Protein AF-A0A167Q9H2-F1 (afdb_monomer)

Organism: Coronella austriaca (NCBI:txid201445)

Secondary structure (DSSP, 8-state):
----SSGGGHHHHHHHHH-HHHHHHHHHHIIIIIIHHHHHHHHTT-TT--BPPEEEEEEE-SSTT-S-EEEEEEEEEEBSS-----EEETTEEE-TTEEE---EE-SSS-EEEEEEEEE-PPTT--B-

Radius of gyration: 24.94 Å; Cα contacts (8 Å, |Δi|>4): 185; chains: 1; bounding box: 54×27×62 Å

InterPro domains:
  IPR000353 MHC class II, beta chain, N-terminal [PF00969] (1-41)
  IPR003597 Immunoglobulin C1-set [PF07654] (57-128)
  IPR003597 Immunoglobulin C1-set [SM00407] (68-128)
  IPR007110 Immunoglobulin-like domain [PS50835] (53-128)
  IPR011162 MHC classes I/II-like antigen recognition protein [SSF54452] (1-45)
  IPR013783 Immunoglobulin-like fold [G3DSA:2.60.40.10] (49-128)
  IPR014745 MHC class II, alpha/beta chain, N-terminal [G3DSA:3.10.320.10] (1-46)
  IPR036179 Immunoglobulin-like domain superfamily [SSF48726] (49-128)
  IPR050160 Major Histocompatibility Complex/Immunoglobulin [PTHR19944] (2-128)

Solvent-accessible surface area (backbone atoms only — not comparable to full-atom values): 7494 Å² total; per-residue (Å²): 129,65,75,52,91,48,82,86,36,42,68,56,24,54,54,52,56,69,37,61,65,60,50,48,53,62,56,49,39,50,56,73,46,52,48,46,51,49,53,52,33,42,75,68,50,60,54,84,51,73,38,73,59,51,75,47,78,46,81,46,60,97,45,91,86,49,82,55,38,32,39,37,36,41,37,33,57,19,27,62,85,84,78,87,88,75,48,22,52,74,85,35,84,48,68,76,54,53,45,77,56,70,81,43,74,71,84,80,81,26,26,33,39,40,38,36,34,50,41,70,87,54,96,85,69,45,78,88

Structure (mmCIF, N/CA/C/O backbone):
data_AF-A0A167Q9H2-F1
#
_entry.id   AF-A0A167Q9H2-F1
#
loop_
_atom_site.group_PDB
_atom_site.id
_atom_site.type_symbol
_atom_site.label_atom_id
_atom_site.label_alt_id
_atom_site.label_comp_id
_atom_site.label_asym_id
_atom_site.label_entity_id
_atom_site.label_seq_id
_atom_site.pdbx_PDB_ins_code
_atom_site.Cartn_x
_atom_site.Cartn_y
_atom_site.Cartn_z
_atom_site.occupancy
_atom_site.B_iso_or_equiv
_atom_site.auth_seq_id
_atom_site.auth_comp_id
_atom_site.auth_asym_id
_atom_site.auth_atom_id
_atom_site.pdbx_PDB_model_num
ATOM 1 N N . LYS A 1 1 ? 12.854 -5.563 -28.752 1.00 92.62 1 LYS A N 1
ATOM 2 C CA . LYS A 1 1 ? 12.935 -4.404 -29.667 1.00 92.62 1 LYS A CA 1
ATOM 3 C C . LYS A 1 1 ? 12.247 -3.241 -28.979 1.00 92.62 1 LYS A C 1
ATOM 5 O O . LYS A 1 1 ? 11.345 -3.501 -28.190 1.00 92.62 1 LYS A O 1
ATOM 10 N N . PHE A 1 2 ? 12.667 -2.018 -29.238 1.00 96.94 2 PHE A N 1
ATOM 11 C CA . PHE A 1 2 ? 11.968 -0.824 -28.793 1.00 96.94 2 PHE A CA 1
ATOM 12 C C . PHE A 1 2 ? 10.660 -0.673 -29.566 1.00 96.94 2 PHE A C 1
ATOM 14 O O . PHE A 1 2 ? 10.591 -1.015 -30.750 1.00 96.94 2 PHE A O 1
ATOM 21 N N . VAL A 1 3 ? 9.625 -0.206 -28.878 1.00 97.81 3 VAL A N 1
ATOM 22 C CA . VAL A 1 3 ? 8.312 0.098 -29.446 1.00 97.81 3 VAL A CA 1
ATOM 23 C C . VAL A 1 3 ? 7.983 1.515 -29.009 1.00 97.81 3 VAL A C 1
AT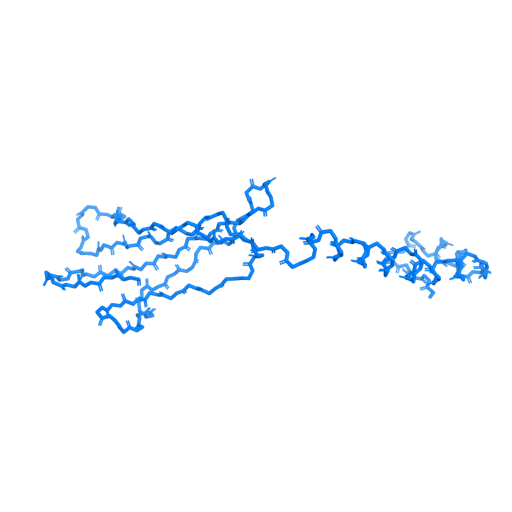OM 25 O O . VAL A 1 3 ? 8.020 1.809 -27.816 1.00 97.81 3 VAL A O 1
ATOM 28 N N . ALA A 1 4 ? 7.726 2.394 -29.972 1.00 97.56 4 ALA A N 1
ATOM 29 C CA . ALA A 1 4 ? 7.347 3.764 -29.675 1.00 97.56 4 ALA A CA 1
ATOM 30 C C . ALA A 1 4 ? 5.946 3.789 -29.048 1.00 97.56 4 ALA A C 1
ATOM 32 O O . ALA A 1 4 ? 5.023 3.173 -29.579 1.00 97.56 4 ALA A O 1
ATOM 33 N N . VAL A 1 5 ? 5.798 4.495 -27.925 1.00 98.06 5 VAL A N 1
ATOM 34 C CA . VAL A 1 5 ? 4.499 4.684 -27.252 1.00 98.06 5 VAL A CA 1
ATOM 35 C C . VAL A 1 5 ? 3.681 5.777 -27.944 1.00 98.06 5 VAL A C 1
ATOM 37 O O . VAL A 1 5 ? 2.457 5.716 -27.976 1.00 98.06 5 VAL A O 1
ATOM 40 N N . THR A 1 6 ? 4.358 6.765 -28.531 1.00 97.69 6 THR A N 1
ATOM 41 C CA . THR A 1 6 ? 3.747 7.883 -29.256 1.00 97.69 6 THR A CA 1
ATOM 42 C C . THR A 1 6 ? 4.414 8.072 -30.615 1.00 97.69 6 THR A C 1
ATOM 44 O O . THR A 1 6 ? 5.511 7.568 -30.864 1.00 97.69 6 THR A O 1
ATOM 47 N N . GLU A 1 7 ? 3.768 8.842 -31.492 1.00 96.81 7 GLU A N 1
ATOM 48 C CA . GLU A 1 7 ? 4.291 9.187 -32.821 1.00 96.81 7 GLU A CA 1
ATOM 49 C C . GLU A 1 7 ? 5.679 9.841 -32.769 1.00 96.81 7 GLU A C 1
ATOM 51 O O . GLU A 1 7 ? 6.547 9.505 -33.574 1.00 96.81 7 GLU A O 1
ATOM 56 N N . LEU A 1 8 ? 5.919 10.707 -31.778 1.00 97.38 8 LEU A N 1
ATOM 57 C CA . LEU A 1 8 ? 7.202 11.391 -31.591 1.00 97.38 8 LEU A CA 1
ATOM 58 C C . LEU A 1 8 ? 8.367 10.407 -31.387 1.00 97.38 8 LEU A C 1
ATOM 60 O O . LEU A 1 8 ? 9.476 10.669 -31.842 1.00 97.38 8 LEU A O 1
ATOM 64 N N . GLY A 1 9 ? 8.117 9.254 -30.758 1.00 98.00 9 GLY A N 1
ATOM 65 C CA . GLY A 1 9 ? 9.152 8.264 -30.452 1.00 98.00 9 GLY A CA 1
ATOM 66 C C . GLY A 1 9 ? 9.517 7.324 -31.606 1.00 98.00 9 GLY A C 1
ATOM 67 O O . GLY A 1 9 ? 10.412 6.494 -31.447 1.00 98.00 9 GLY A O 1
ATOM 68 N N . LYS A 1 10 ? 8.836 7.391 -32.762 1.00 98.12 10 LYS A N 1
ATOM 69 C CA . LYS A 1 10 ? 9.042 6.424 -33.860 1.00 98.12 10 LYS A CA 1
ATOM 70 C C . LYS A 1 10 ? 10.465 6.448 -34.413 1.00 98.12 10 LYS A C 1
ATOM 72 O O . LYS A 1 10 ? 11.078 5.391 -34.553 1.00 98.12 10 LYS A O 1
ATOM 77 N N . ALA A 1 11 ? 11.005 7.640 -34.668 1.00 97.75 11 ALA A N 1
ATOM 78 C CA . ALA A 1 11 ? 12.356 7.793 -35.206 1.00 97.75 11 ALA A CA 1
ATOM 79 C C . ALA A 1 11 ? 13.427 7.230 -34.253 1.00 97.75 11 ALA A C 1
ATOM 81 O O . ALA A 1 11 ? 14.354 6.549 -34.693 1.00 97.75 11 ALA A O 1
ATOM 82 N N . GLU A 1 12 ? 13.270 7.453 -32.945 1.00 97.62 12 GLU A N 1
ATOM 83 C CA . GLU A 1 12 ? 14.174 6.917 -31.921 1.00 97.62 12 GLU A CA 1
ATOM 84 C C . GLU A 1 12 ? 14.066 5.395 -31.804 1.00 97.62 12 GLU A C 1
ATOM 86 O 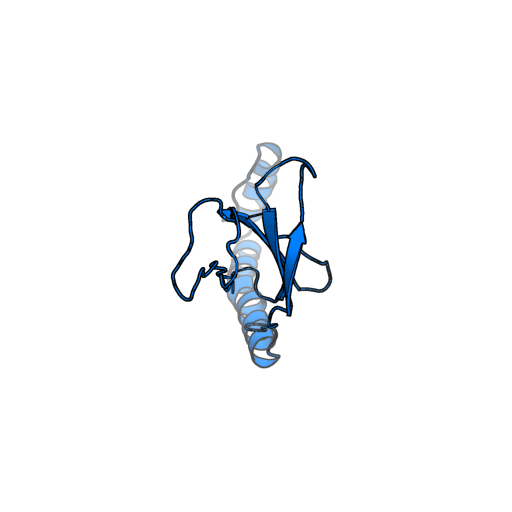O . GLU A 1 12 ? 15.083 4.701 -31.784 1.00 97.62 12 GLU A O 1
ATOM 91 N N . ALA A 1 13 ? 12.843 4.852 -31.781 1.00 97.69 13 ALA A N 1
ATOM 92 C CA . ALA A 1 13 ? 12.629 3.410 -31.723 1.00 97.69 13 ALA A CA 1
ATOM 93 C C . ALA A 1 13 ? 13.258 2.701 -32.932 1.00 97.69 13 ALA A C 1
ATOM 95 O O . ALA A 1 13 ? 13.902 1.662 -32.766 1.00 97.69 13 ALA A O 1
ATOM 96 N N . ASP A 1 14 ? 13.125 3.269 -34.132 1.00 97.50 14 ASP A N 1
ATOM 97 C CA . ASP A 1 14 ? 13.761 2.747 -35.341 1.00 97.50 14 ASP A CA 1
ATOM 98 C C . ASP A 1 14 ? 15.289 2.810 -35.257 1.00 97.50 14 ASP A C 1
ATOM 100 O O . ASP A 1 14 ? 15.956 1.825 -35.583 1.00 97.50 14 ASP A O 1
ATOM 104 N N . ALA A 1 15 ? 15.853 3.925 -34.785 1.00 97.44 15 ALA A N 1
ATOM 105 C CA . ALA A 1 15 ? 17.295 4.072 -34.604 1.00 97.44 15 ALA A CA 1
ATOM 106 C C . ALA A 1 15 ? 17.851 3.040 -33.606 1.00 97.44 15 ALA A C 1
ATOM 108 O O . ALA A 1 15 ? 18.765 2.286 -33.945 1.00 97.44 15 ALA A O 1
ATOM 109 N N . PHE A 1 16 ? 17.252 2.922 -32.417 1.00 97.81 16 PHE A N 1
ATOM 110 C CA . PHE A 1 16 ? 17.683 1.953 -31.405 1.00 97.81 16 PHE A CA 1
ATOM 111 C C . PHE A 1 16 ? 17.500 0.504 -31.851 1.00 97.81 16 PHE A C 1
ATOM 113 O O . PHE A 1 16 ? 18.280 -0.359 -31.463 1.00 97.81 16 PHE A O 1
ATOM 120 N N . ASN A 1 17 ? 16.490 0.213 -32.674 1.00 97.69 17 ASN A N 1
ATOM 121 C CA . ASN A 1 17 ? 16.284 -1.132 -33.204 1.00 97.69 17 ASN A CA 1
ATOM 122 C C . ASN A 1 17 ? 17.285 -1.520 -34.301 1.00 97.69 17 ASN A C 1
ATOM 124 O O . ASN A 1 17 ? 17.490 -2.715 -34.529 1.00 97.69 17 ASN A O 1
ATOM 128 N N . ARG A 1 18 ? 17.897 -0.546 -34.984 1.00 97.50 18 ARG A N 1
ATOM 129 C CA . ARG A 1 18 ? 18.957 -0.795 -35.974 1.00 97.50 18 ARG A CA 1
ATOM 130 C C . ARG A 1 18 ? 20.305 -1.082 -35.315 1.00 97.50 18 ARG A C 1
ATOM 132 O O . ARG A 1 18 ? 21.097 -1.837 -35.879 1.00 97.50 18 ARG A O 1
ATOM 139 N N . ASP A 1 19 ? 20.549 -0.544 -34.122 1.00 97.88 19 ASP A N 1
ATOM 140 C CA . ASP A 1 19 ? 21.755 -0.830 -33.348 1.00 97.88 19 ASP A CA 1
ATOM 141 C C . ASP A 1 19 ? 21.648 -2.181 -32.615 1.00 97.88 19 ASP A C 1
ATOM 143 O O . ASP A 1 19 ? 21.014 -2.333 -31.566 1.00 97.88 19 ASP A O 1
ATOM 147 N N . LYS A 1 20 ? 22.307 -3.198 -33.180 1.00 96.69 20 LYS A N 1
ATOM 148 C CA . LYS A 1 20 ? 22.323 -4.555 -32.617 1.00 96.69 20 LYS A CA 1
ATOM 149 C C . LYS A 1 20 ? 23.081 -4.643 -31.294 1.00 96.69 20 LYS A C 1
ATOM 151 O O . LYS A 1 20 ? 22.680 -5.440 -30.445 1.00 96.69 20 LYS A O 1
ATOM 156 N N . PHE A 1 21 ? 24.149 -3.863 -31.122 1.00 97.19 21 PHE A N 1
ATOM 157 C CA . PHE A 1 21 ? 24.937 -3.878 -29.892 1.00 97.19 21 PHE A CA 1
ATOM 158 C C . PHE A 1 21 ? 24.115 -3.288 -28.750 1.00 97.19 21 PHE A C 1
ATOM 160 O O . PHE A 1 21 ? 23.969 -3.920 -27.704 1.00 97.19 21 PHE A O 1
ATOM 167 N N . TYR A 1 22 ? 23.477 -2.143 -28.994 1.00 96.81 22 TYR A N 1
ATOM 168 C CA . TYR A 1 22 ? 22.587 -1.520 -28.022 1.00 96.81 22 TYR A CA 1
ATOM 169 C C . TYR A 1 22 ? 21.415 -2.438 -27.642 1.00 96.81 22 TYR A C 1
ATOM 171 O O . TYR A 1 22 ? 21.134 -2.635 -26.459 1.00 96.81 22 TYR A O 1
ATOM 179 N N . LEU A 1 23 ? 20.767 -3.090 -28.617 1.00 97.06 23 LEU A N 1
ATOM 180 C CA . LEU A 1 23 ? 19.717 -4.075 -28.329 1.00 97.06 23 LEU A CA 1
ATOM 181 C C . LEU A 1 23 ? 20.211 -5.245 -27.470 1.00 97.06 23 LEU A C 1
ATOM 183 O O . LEU A 1 23 ? 19.464 -5.727 -26.615 1.00 97.06 23 LEU A O 1
ATOM 187 N N . GLN A 1 24 ? 21.427 -5.736 -27.714 1.00 97.00 24 GLN A N 1
ATOM 188 C CA . GLN A 1 24 ? 21.999 -6.840 -26.950 1.00 97.00 24 GLN A CA 1
ATOM 189 C C . GLN A 1 24 ? 22.356 -6.411 -25.522 1.00 97.00 24 GLN A C 1
ATOM 191 O O . GLN A 1 24 ? 21.985 -7.117 -24.586 1.00 97.00 24 GLN A O 1
ATOM 196 N N . ASP A 1 25 ? 22.986 -5.246 -25.340 1.00 96.69 25 ASP A N 1
ATOM 197 C CA . ASP A 1 25 ? 23.306 -4.699 -24.014 1.00 96.69 25 ASP A CA 1
ATOM 198 C C . ASP A 1 25 ? 22.038 -4.493 -23.172 1.00 96.69 25 ASP A C 1
ATOM 200 O O . ASP A 1 25 ? 21.963 -4.928 -22.022 1.00 96.69 25 ASP A O 1
ATOM 204 N N . ARG A 1 26 ? 20.979 -3.933 -23.771 1.00 96.81 26 ARG A N 1
ATOM 205 C CA . ARG A 1 26 ? 19.687 -3.724 -23.096 1.00 96.81 26 ARG A CA 1
ATOM 206 C C . ARG A 1 26 ? 18.983 -5.027 -22.726 1.00 96.81 26 ARG A C 1
ATOM 208 O O . ARG A 1 26 ? 18.311 -5.066 -21.700 1.00 96.81 26 ARG A O 1
ATOM 215 N N . LYS A 1 27 ? 19.138 -6.095 -23.516 1.00 96.62 27 LYS A N 1
ATOM 216 C CA . LYS A 1 27 ? 18.652 -7.435 -23.142 1.00 96.62 27 LYS A CA 1
ATOM 217 C C . LYS A 1 27 ? 19.459 -8.009 -21.978 1.00 96.62 27 LYS A C 1
ATOM 219 O O . LYS A 1 27 ? 18.868 -8.473 -21.010 1.00 96.62 27 LYS A O 1
ATOM 224 N N . ALA A 1 28 ? 20.788 -7.922 -22.044 1.00 97.69 28 ALA A N 1
ATOM 225 C CA . ALA A 1 28 ? 21.680 -8.403 -20.990 1.00 97.69 28 ALA A CA 1
ATOM 226 C C . ALA A 1 28 ? 21.520 -7.626 -19.669 1.00 97.69 28 ALA A C 1
ATOM 228 O O . ALA A 1 28 ? 21.786 -8.171 -18.599 1.00 97.69 28 ALA A O 1
ATOM 229 N N . ALA A 1 29 ? 21.038 -6.376 -19.723 1.00 97.69 29 ALA A N 1
ATOM 230 C CA . ALA A 1 29 ? 20.713 -5.563 -18.551 1.00 97.69 29 ALA A CA 1
ATOM 231 C C . ALA A 1 29 ? 19.739 -6.257 -17.579 1.00 97.69 29 ALA A C 1
ATOM 233 O O . ALA A 1 29 ? 19.860 -6.072 -16.369 1.00 97.69 29 ALA A O 1
ATOM 234 N N . VAL A 1 30 ? 18.818 -7.087 -18.083 1.00 97.50 30 VAL A N 1
ATOM 235 C CA . VAL A 1 30 ? 17.870 -7.839 -17.243 1.00 97.50 30 VAL A CA 1
ATOM 236 C C . VAL A 1 30 ? 18.607 -8.760 -16.270 1.00 97.50 30 VAL A C 1
ATOM 238 O O . VAL A 1 30 ? 18.294 -8.778 -15.082 1.00 97.50 30 VAL A O 1
ATOM 241 N N . ASP A 1 31 ? 19.621 -9.478 -16.749 1.00 97.50 31 ASP A N 1
ATOM 242 C CA . ASP A 1 31 ? 20.380 -10.414 -15.920 1.00 97.50 31 ASP A CA 1
ATOM 243 C C . ASP A 1 31 ? 21.455 -9.686 -15.103 1.00 97.50 31 ASP A C 1
ATOM 245 O O . ASP A 1 31 ? 21.521 -9.841 -13.884 1.00 97.50 31 ASP A O 1
ATOM 249 N N . ARG A 1 32 ? 22.272 -8.843 -15.754 1.00 96.81 32 ARG A N 1
ATOM 250 C CA . ARG A 1 32 ? 23.431 -8.211 -15.099 1.00 96.81 32 ARG A CA 1
ATOM 251 C C . ARG A 1 32 ? 23.048 -7.149 -14.067 1.00 96.81 32 ARG A C 1
ATOM 253 O O . ARG A 1 32 ? 23.829 -6.899 -13.163 1.00 96.81 32 ARG A O 1
ATOM 260 N N . PHE A 1 33 ? 21.911 -6.471 -14.250 1.00 96.75 33 PHE A N 1
ATOM 261 C CA . PHE A 1 33 ? 21.496 -5.358 -13.395 1.00 96.75 33 PHE A CA 1
ATOM 262 C C . PHE A 1 33 ? 20.257 -5.730 -12.589 1.00 96.75 33 PHE A C 1
ATOM 264 O O . PHE A 1 33 ? 20.313 -5.704 -11.366 1.00 96.75 33 PHE A O 1
ATOM 271 N N . CYS A 1 34 ? 19.146 -6.102 -13.235 1.00 97.31 34 CYS A N 1
ATOM 272 C CA . CYS A 1 34 ? 17.897 -6.329 -12.502 1.00 97.31 34 CYS A CA 1
ATOM 273 C C . CYS A 1 34 ? 17.976 -7.570 -11.602 1.00 97.31 34 CYS A C 1
ATOM 275 O O . CYS A 1 34 ? 17.737 -7.451 -10.402 1.00 97.31 34 CYS A O 1
ATOM 277 N N . ARG A 1 35 ? 18.347 -8.743 -12.146 1.00 98.00 35 ARG A N 1
ATOM 278 C CA . ARG A 1 35 ? 18.453 -9.979 -11.347 1.00 98.00 35 ARG A CA 1
ATOM 279 C C . ARG A 1 35 ? 19.543 -9.866 -10.284 1.00 98.00 35 ARG A C 1
ATOM 281 O O . ARG A 1 35 ? 19.272 -10.145 -9.123 1.00 98.00 35 ARG A O 1
ATOM 288 N N . ASN A 1 36 ? 20.724 -9.375 -10.658 1.00 96.88 36 ASN A N 1
ATOM 289 C CA . ASN A 1 36 ? 21.823 -9.182 -9.712 1.00 96.88 36 ASN A CA 1
ATOM 290 C C . ASN A 1 36 ? 21.444 -8.262 -8.533 1.00 96.88 36 ASN A C 1
ATOM 292 O O . ASN A 1 36 ? 21.625 -8.644 -7.380 1.00 96.88 36 ASN A O 1
ATOM 296 N N . ASN A 1 37 ? 20.860 -7.085 -8.790 1.00 97.50 37 ASN A N 1
ATOM 297 C CA . ASN A 1 37 ? 20.455 -6.180 -7.708 1.00 97.50 37 ASN A CA 1
ATOM 298 C C . ASN A 1 37 ? 19.294 -6.739 -6.874 1.00 97.50 37 ASN A C 1
ATOM 300 O O . ASN A 1 37 ? 19.224 -6.466 -5.674 1.00 97.50 37 ASN A O 1
ATOM 304 N N . TYR A 1 38 ? 18.389 -7.516 -7.477 1.00 97.31 38 TYR A N 1
ATOM 305 C CA . TYR A 1 38 ? 17.329 -8.201 -6.737 1.00 97.31 38 TYR A CA 1
ATOM 306 C C . TYR A 1 38 ? 17.908 -9.233 -5.761 1.00 97.31 38 TYR A C 1
ATOM 308 O O . TYR A 1 38 ? 17.535 -9.228 -4.592 1.00 97.31 38 TYR A O 1
ATOM 316 N N . GLU A 1 39 ? 18.869 -10.052 -6.201 1.00 96.88 39 GLU A N 1
ATOM 317 C CA . GLU A 1 39 ? 19.572 -11.023 -5.348 1.00 96.88 39 GLU A CA 1
ATOM 318 C C . GLU A 1 39 ? 20.303 -10.334 -4.185 1.00 96.88 39 GLU A C 1
ATOM 320 O O . GLU A 1 39 ? 20.170 -10.754 -3.036 1.00 96.88 39 GLU A O 1
ATOM 325 N N . VAL A 1 40 ? 20.994 -9.219 -4.450 1.00 96.50 40 VAL A N 1
ATOM 326 C CA . VAL A 1 40 ? 21.641 -8.400 -3.406 1.00 96.50 40 VAL A CA 1
ATOM 327 C C . VAL A 1 40 ? 20.614 -7.804 -2.432 1.00 96.50 40 VAL A C 1
ATOM 329 O O . VAL A 1 40 ? 20.811 -7.797 -1.216 1.00 96.50 40 VAL A O 1
ATOM 332 N N . SER A 1 41 ? 19.484 -7.309 -2.941 1.00 96.44 41 SER A N 1
ATOM 333 C CA . SER A 1 41 ? 18.405 -6.765 -2.103 1.00 96.44 41 SER A CA 1
ATOM 334 C C . SER A 1 41 ? 17.755 -7.850 -1.243 1.00 96.44 41 SER A C 1
ATOM 336 O O . SER A 1 41 ? 17.368 -7.590 -0.103 1.00 96.44 41 SER A O 1
ATOM 338 N N . GLN A 1 42 ? 17.665 -9.074 -1.763 1.00 95.00 42 GLN A N 1
ATOM 339 C CA . GLN A 1 42 ? 17.189 -10.236 -1.028 1.00 95.00 42 GLN A CA 1
ATOM 340 C C . GLN A 1 42 ? 18.170 -10.648 0.072 1.00 95.00 42 GLN A C 1
ATOM 342 O O . GLN A 1 42 ? 17.740 -10.840 1.208 1.00 95.00 42 GLN A O 1
ATOM 347 N N 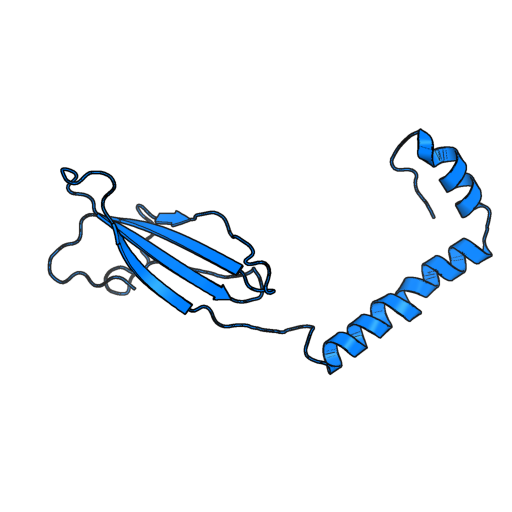. SER A 1 43 ? 19.478 -10.704 -0.204 1.00 94.62 43 SER A N 1
ATOM 348 C CA . SER A 1 43 ? 20.480 -10.999 0.832 1.00 94.62 43 SER A CA 1
ATOM 349 C C . SER A 1 43 ? 20.513 -9.941 1.938 1.00 94.62 43 SER A C 1
ATOM 351 O O . SER A 1 43 ? 20.752 -10.266 3.097 1.00 94.62 43 SER A O 1
ATOM 353 N N . ASN A 1 44 ? 20.201 -8.686 1.601 1.00 94.44 44 ASN A N 1
ATOM 354 C CA . ASN A 1 44 ? 20.113 -7.576 2.552 1.00 94.44 44 ASN A CA 1
ATOM 355 C C . ASN A 1 44 ? 18.736 -7.451 3.234 1.00 94.44 44 ASN A C 1
ATOM 357 O O . ASN A 1 44 ? 18.479 -6.452 3.900 1.00 94.44 44 ASN A O 1
ATOM 361 N N . SER A 1 45 ? 17.843 -8.439 3.079 1.00 91.50 45 SER A N 1
ATOM 362 C CA . SER A 1 45 ? 16.496 -8.456 3.683 1.00 91.50 45 SER A CA 1
ATOM 363 C C . SER A 1 45 ? 15.613 -7.246 3.331 1.00 91.50 45 SER A C 1
ATOM 365 O O . SER A 1 45 ? 14.672 -6.920 4.056 1.00 91.50 45 SER A O 1
ATOM 367 N N . VAL A 1 46 ? 15.897 -6.575 2.211 1.00 92.56 46 VAL A N 1
ATOM 368 C CA . VAL A 1 46 ? 15.030 -5.524 1.658 1.00 92.56 46 VAL A CA 1
ATOM 369 C C . VAL A 1 46 ? 13.822 -6.180 0.995 1.00 92.56 46 VAL A C 1
ATOM 371 O O . VAL A 1 46 ? 12.677 -5.822 1.274 1.00 92.56 46 VAL A O 1
ATOM 374 N N . VAL A 1 47 ? 14.071 -7.194 0.159 1.00 94.19 47 VAL A N 1
ATOM 375 C CA . VAL A 1 47 ? 13.012 -8.043 -0.401 1.00 94.19 47 VAL A CA 1
ATOM 376 C C . VAL A 1 47 ? 12.435 -8.900 0.719 1.00 94.19 47 VAL A C 1
ATOM 378 O O . VAL A 1 47 ? 13.164 -9.598 1.420 1.00 94.19 47 VAL A O 1
ATOM 381 N N . GLY A 1 48 ? 11.115 -8.855 0.879 1.00 91.44 48 GLY A N 1
ATOM 382 C CA . GLY A 1 48 ? 10.430 -9.581 1.945 1.00 91.44 48 GLY A CA 1
ATOM 383 C C . GLY A 1 48 ? 10.478 -8.891 3.309 1.00 91.44 48 GLY A C 1
ATOM 384 O O . GLY A 1 48 ? 10.036 -9.500 4.283 1.00 91.44 48 GLY A O 1
ATOM 385 N N . ARG A 1 49 ? 10.954 -7.636 3.397 1.00 94.69 49 ARG A N 1
ATOM 386 C CA . ARG A 1 49 ? 10.762 -6.789 4.584 1.00 94.69 49 ARG A CA 1
ATOM 387 C C . ARG A 1 49 ? 9.286 -6.807 4.983 1.00 94.69 49 ARG A C 1
ATOM 389 O O . ARG A 1 49 ? 8.410 -6.692 4.129 1.00 94.69 49 ARG A O 1
ATOM 396 N N . ARG A 1 50 ? 9.014 -6.923 6.283 1.00 95.50 50 ARG A N 1
ATOM 397 C CA . ARG A 1 50 ? 7.664 -6.841 6.849 1.00 95.50 50 ARG A CA 1
ATOM 398 C C . ARG A 1 50 ? 7.657 -5.911 8.048 1.00 95.50 50 ARG A C 1
ATOM 400 O O . ARG A 1 50 ? 8.587 -5.940 8.852 1.00 95.50 50 ARG A O 1
ATOM 407 N N . ALA A 1 51 ? 6.595 -5.132 8.179 1.00 96.38 51 ALA A N 1
ATOM 408 C CA . ALA A 1 51 ? 6.307 -4.346 9.369 1.00 96.38 51 ALA A CA 1
ATOM 409 C C . ALA A 1 51 ? 4.889 -4.686 9.830 1.00 96.38 51 ALA A C 1
ATOM 411 O O . ALA A 1 51 ? 3.964 -4.723 9.019 1.00 96.38 51 ALA A O 1
ATOM 412 N N . LYS A 1 52 ? 4.732 -5.006 11.118 1.00 97.06 52 LYS A N 1
ATOM 413 C CA . LYS A 1 52 ? 3.421 -5.332 11.689 1.00 97.06 52 LYS A CA 1
ATOM 414 C C . LYS A 1 52 ? 2.615 -4.043 11.879 1.00 97.06 52 LYS A C 1
ATOM 416 O O . LYS A 1 52 ? 3.204 -3.062 12.334 1.00 97.06 52 LYS A O 1
ATOM 421 N N . PRO A 1 53 ? 1.302 -4.044 11.594 1.00 97.56 53 PRO A N 1
ATOM 422 C CA . PRO A 1 53 ? 0.466 -2.890 11.875 1.00 97.56 53 PRO A CA 1
ATOM 423 C C . PRO A 1 53 ? 0.387 -2.633 13.379 1.00 97.56 53 PRO A C 1
ATOM 425 O O . PRO A 1 53 ? 0.349 -3.564 14.187 1.00 97.56 53 PRO A O 1
ATOM 428 N N . THR A 1 54 ? 0.279 -1.362 13.738 1.00 97.56 54 THR A N 1
ATOM 429 C CA . THR A 1 54 ? -0.339 -0.944 14.995 1.00 97.56 54 THR A CA 1
ATOM 430 C C . THR A 1 54 ? -1.811 -0.688 14.714 1.00 97.56 54 THR A C 1
ATOM 432 O O . THR A 1 54 ? -2.134 0.079 13.807 1.00 97.56 54 THR A O 1
ATOM 435 N N . VAL A 1 55 ? -2.689 -1.352 15.464 1.00 97.62 55 VAL A N 1
ATOM 436 C CA . VAL A 1 55 ? -4.142 -1.280 15.275 1.00 97.62 55 VAL A CA 1
ATOM 437 C C . VAL A 1 55 ? -4.774 -0.592 16.474 1.00 97.62 55 VAL A C 1
ATOM 439 O O . VAL A 1 55 ? -4.479 -0.935 17.620 1.00 97.62 55 VAL A O 1
ATOM 442 N N . SER A 1 56 ? -5.654 0.366 16.212 1.00 97.44 56 SER A N 1
ATOM 443 C CA . SER A 1 56 ? -6.504 0.981 17.225 1.00 97.44 56 SER A CA 1
ATOM 444 C C . SER A 1 56 ? -7.953 0.994 16.759 1.00 97.44 56 SER A C 1
ATOM 446 O O . SER A 1 56 ? -8.236 1.195 15.582 1.00 97.44 56 SER A O 1
ATOM 448 N N . ILE A 1 57 ? -8.869 0.776 17.700 1.00 97.44 57 ILE A N 1
ATOM 449 C CA . ILE A 1 57 ? -10.306 0.907 17.474 1.00 97.44 57 ILE A CA 1
ATOM 450 C C . ILE A 1 57 ? -10.797 2.073 18.319 1.00 97.44 57 ILE A C 1
ATOM 452 O O . ILE A 1 57 ? -10.584 2.095 19.534 1.00 97.44 57 ILE A O 1
ATOM 456 N N . SER A 1 58 ? -11.452 3.040 17.686 1.00 95.94 58 SER A N 1
ATOM 457 C CA . SER A 1 58 ? -12.066 4.172 18.375 1.00 95.94 58 SER A CA 1
ATOM 458 C C . SER A 1 58 ? -13.522 4.356 17.941 1.00 95.94 58 SER A C 1
ATOM 460 O O . SER A 1 58 ? -13.847 4.190 16.764 1.00 95.94 58 SER A O 1
ATOM 462 N N . PRO A 1 59 ? -14.433 4.674 18.873 1.00 94.81 59 PRO A N 1
ATOM 463 C CA . PRO A 1 59 ? -15.796 5.029 18.520 1.00 94.81 59 PRO A CA 1
ATOM 464 C C . PRO A 1 59 ? -15.858 6.482 18.039 1.00 94.81 59 PRO A C 1
ATOM 466 O O . PRO A 1 59 ? -15.215 7.371 18.600 1.00 94.81 59 PRO A O 1
ATOM 469 N N . THR A 1 60 ? -16.696 6.738 17.044 1.00 91.19 60 THR A N 1
ATOM 470 C CA . THR A 1 60 ? -17.056 8.076 16.582 1.00 91.19 60 THR A CA 1
ATOM 471 C C . THR A 1 60 ? -18.547 8.151 16.259 1.00 91.19 60 THR A C 1
ATOM 473 O O . THR A 1 60 ? -19.218 7.139 16.038 1.00 91.19 60 THR A O 1
ATOM 476 N N . LYS A 1 61 ? -19.087 9.368 16.246 1.00 86.88 61 LYS A N 1
ATOM 477 C CA . LYS A 1 61 ? -20.450 9.659 15.801 1.00 86.88 61 LYS A CA 1
ATOM 478 C C . LYS A 1 61 ? -20.387 10.716 14.708 1.00 86.88 61 LYS A C 1
ATOM 480 O O . LYS A 1 61 ? -19.835 11.785 14.947 1.00 86.88 61 LYS A O 1
ATOM 485 N N . MET A 1 62 ? -20.981 10.441 13.545 1.00 77.88 62 MET A N 1
ATOM 486 C CA . MET A 1 62 ? -21.196 11.488 12.534 1.00 77.88 62 MET A CA 1
ATOM 487 C C . MET A 1 62 ? -22.245 12.503 13.003 1.00 77.88 62 MET A C 1
ATOM 489 O O . MET A 1 62 ? -22.059 13.702 12.832 1.00 77.88 62 MET A O 1
ATOM 493 N N . ASP A 1 63 ? -23.318 12.021 13.636 1.00 84.25 63 ASP A N 1
ATOM 494 C CA . ASP A 1 63 ? -24.391 12.837 14.203 1.00 84.25 63 ASP A CA 1
ATOM 495 C C . ASP A 1 63 ? -24.613 12.438 15.676 1.00 84.25 63 ASP A C 1
ATOM 497 O O . ASP A 1 63 ? -24.910 11.269 15.949 1.00 84.25 63 ASP A O 1
ATOM 501 N N . PRO A 1 64 ? -24.486 13.368 16.646 1.00 83.06 64 PRO A N 1
ATOM 502 C CA . PRO A 1 64 ? -24.749 13.096 18.060 1.00 83.06 64 PRO A CA 1
ATOM 503 C C . PRO A 1 64 ? -26.140 12.508 18.339 1.00 83.06 64 PRO A C 1
ATOM 505 O O . PRO A 1 64 ? -26.286 11.731 19.289 1.00 83.06 64 PRO A O 1
ATOM 508 N N . SER A 1 65 ? -27.135 12.870 17.521 1.00 85.00 65 SER A N 1
ATOM 509 C CA . SER A 1 65 ? -28.532 12.439 17.636 1.00 85.00 65 SER A CA 1
ATOM 510 C C . SER A 1 65 ? -28.815 11.079 16.994 1.00 85.00 65 SER A C 1
ATOM 512 O O . SER A 1 65 ? -29.834 10.460 17.306 1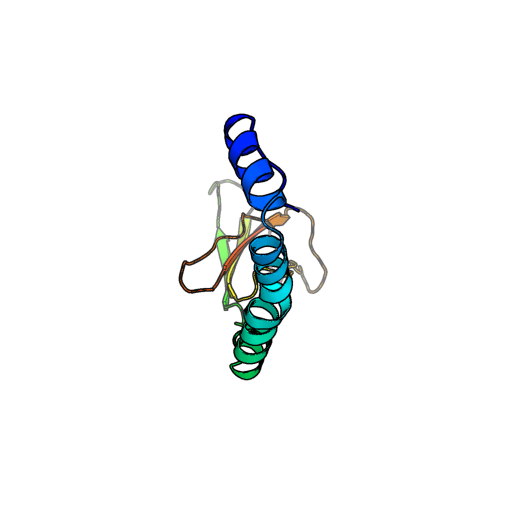.00 85.00 65 SER A O 1
ATOM 514 N N . SER A 1 66 ? -27.902 10.576 16.154 1.00 86.50 66 SER A N 1
ATOM 515 C CA . SER A 1 66 ? -28.044 9.258 15.540 1.00 86.50 66 SER A CA 1
ATOM 516 C C . SER A 1 66 ? -27.929 8.143 16.592 1.00 86.50 66 SER A C 1
ATOM 518 O O . SER A 1 66 ? -27.055 8.201 17.477 1.00 86.50 66 SER A O 1
ATOM 520 N N . PRO A 1 67 ? -28.785 7.103 16.504 1.00 85.44 67 PRO A N 1
ATOM 521 C CA . PRO A 1 67 ? -28.629 5.894 17.305 1.00 85.44 67 PRO A CA 1
ATOM 522 C C . PRO A 1 67 ? -27.400 5.079 16.877 1.00 85.44 67 PRO A C 1
ATOM 524 O O . PRO A 1 67 ? -26.885 4.298 17.676 1.00 85.44 67 PRO A O 1
ATOM 527 N N . ASN A 1 68 ? -26.910 5.275 15.648 1.00 91.19 68 ASN A N 1
ATOM 528 C CA . ASN A 1 68 ? -25.758 4.557 15.122 1.00 91.19 68 ASN A CA 1
ATOM 529 C C . ASN A 1 68 ? -24.451 5.134 15.681 1.00 91.19 68 ASN A C 1
ATOM 531 O O . ASN A 1 68 ? -24.297 6.336 15.908 1.00 91.19 68 ASN A O 1
ATOM 535 N N . THR A 1 69 ? -23.491 4.246 15.898 1.00 93.38 69 THR A N 1
ATOM 536 C CA . THR A 1 69 ? -22.110 4.546 16.264 1.00 93.38 69 THR A CA 1
ATOM 537 C C . THR A 1 69 ? -21.212 3.955 15.195 1.00 93.38 69 THR A C 1
ATOM 539 O O . THR A 1 69 ? -21.439 2.837 14.738 1.00 93.38 69 THR A O 1
ATOM 542 N N . ILE A 1 70 ? -20.181 4.695 14.812 1.00 95.12 70 ILE A N 1
ATOM 543 C CA . ILE A 1 70 ? -19.162 4.201 13.897 1.00 95.12 70 ILE A CA 1
ATOM 544 C C . ILE A 1 70 ? -17.971 3.767 14.731 1.00 95.12 70 ILE A C 1
ATOM 546 O O . ILE A 1 70 ? -17.434 4.550 15.513 1.00 95.12 70 ILE A O 1
ATOM 550 N N . LEU A 1 71 ? -17.546 2.526 14.561 1.00 96.62 71 LEU A N 1
ATOM 551 C CA . LEU A 1 71 ? -16.271 2.049 15.064 1.00 96.62 71 LEU A CA 1
ATOM 552 C C . LEU A 1 71 ? -15.240 2.207 13.953 1.00 96.62 71 LEU A C 1
ATOM 554 O O . LEU A 1 71 ? -15.444 1.735 12.838 1.00 96.62 71 LEU A O 1
ATOM 558 N N . LEU A 1 72 ? -14.148 2.904 14.248 1.00 97.00 72 LEU A N 1
ATOM 559 C CA . LEU A 1 72 ? -13.060 3.142 13.312 1.00 97.00 72 LEU A CA 1
ATOM 560 C C . LEU A 1 72 ? -11.862 2.286 13.713 1.00 97.00 72 LEU A C 1
ATOM 562 O O . LEU A 1 72 ? -11.222 2.555 14.729 1.00 97.00 72 LEU A O 1
ATOM 566 N N . CYS A 1 73 ? -11.550 1.278 12.905 1.00 97.69 73 CYS A N 1
ATOM 567 C CA . CYS A 1 73 ? -10.311 0.518 12.986 1.00 97.69 73 CYS A CA 1
ATOM 568 C C . CYS A 1 73 ? -9.247 1.244 12.162 1.00 97.69 73 CYS A C 1
ATOM 570 O O . CYS A 1 73 ? -9.403 1.429 10.958 1.00 97.69 73 CYS A O 1
ATOM 572 N N . THR A 1 74 ? -8.177 1.689 12.813 1.00 96.88 74 THR A N 1
ATOM 573 C CA . THR A 1 74 ? -7.039 2.349 12.172 1.00 96.88 74 THR A CA 1
ATOM 574 C C . THR A 1 74 ? -5.825 1.435 12.267 1.00 96.88 74 THR A C 1
ATOM 576 O O . THR A 1 74 ? -5.268 1.255 13.350 1.00 96.88 74 THR A O 1
ATOM 579 N N . ALA A 1 75 ? -5.408 0.863 11.136 1.00 97.62 75 ALA A N 1
ATOM 580 C CA . ALA A 1 75 ? -4.178 0.092 11.008 1.00 97.62 75 ALA A CA 1
ATOM 581 C C . ALA A 1 75 ? -3.085 0.988 10.413 1.00 97.62 75 ALA A C 1
ATOM 583 O O . ALA A 1 75 ? -3.257 1.539 9.331 1.00 97.62 75 ALA A O 1
ATOM 584 N N . THR A 1 76 ? -1.957 1.152 11.102 1.00 97.19 76 THR A N 1
ATOM 585 C CA . THR A 1 76 ? -0.853 2.031 10.665 1.00 97.19 76 THR A CA 1
ATOM 586 C C . THR A 1 76 ? 0.499 1.338 10.780 1.00 97.19 76 THR A C 1
ATOM 588 O O . THR A 1 76 ? 0.669 0.407 11.567 1.00 97.19 76 THR A O 1
ATOM 591 N N . GLY A 1 77 ? 1.481 1.795 10.003 1.00 97.31 77 GLY A N 1
ATOM 592 C CA . GLY A 1 77 ? 2.872 1.355 10.129 1.00 97.31 77 GLY A CA 1
ATOM 593 C C . GLY A 1 77 ? 3.157 -0.030 9.543 1.00 97.31 77 GLY A C 1
ATOM 594 O O . GLY A 1 77 ? 4.206 -0.605 9.834 1.00 97.31 77 GLY A O 1
ATOM 595 N N . PHE A 1 78 ? 2.253 -0.582 8.729 1.00 97.50 78 PHE A N 1
ATOM 596 C CA . PHE A 1 78 ? 2.440 -1.905 8.136 1.00 97.50 78 PHE A CA 1
ATOM 597 C C . PHE A 1 78 ? 3.151 -1.856 6.783 1.00 97.50 78 PHE A C 1
ATOM 599 O O . PHE A 1 78 ? 3.163 -0.840 6.089 1.00 97.50 78 PHE A O 1
ATOM 606 N N . TYR A 1 79 ? 3.789 -2.970 6.431 1.00 96.94 79 TYR A N 1
ATOM 607 C CA . TYR A 1 79 ? 4.404 -3.201 5.126 1.00 96.94 79 TYR A CA 1
ATOM 608 C C . TYR A 1 79 ? 4.464 -4.718 4.869 1.00 96.94 79 TYR A C 1
ATOM 610 O O . TYR A 1 79 ? 4.837 -5.450 5.799 1.00 96.94 79 TYR A O 1
ATOM 618 N N . PRO A 1 80 ? 4.182 -5.214 3.649 1.00 95.44 80 PRO A N 1
ATOM 619 C CA . PRO A 1 80 ? 3.852 -4.473 2.421 1.00 95.44 80 PRO A CA 1
ATOM 620 C C . PRO A 1 80 ? 2.417 -3.910 2.433 1.00 95.44 80 PRO A C 1
ATOM 622 O O . PRO A 1 80 ? 1.792 -3.888 3.488 1.00 95.44 80 PRO A O 1
ATOM 625 N N . VAL A 1 81 ? 1.934 -3.383 1.301 1.00 94.25 81 VAL A N 1
ATOM 626 C CA . VAL A 1 81 ? 0.593 -2.771 1.209 1.00 94.25 81 VAL A CA 1
ATOM 627 C C . VAL A 1 81 ? -0.521 -3.806 1.365 1.00 94.25 81 VAL A C 1
ATOM 629 O O . VAL A 1 81 ? -1.589 -3.487 1.872 1.00 94.25 81 VAL A O 1
ATOM 632 N N . GLU A 1 82 ? -0.264 -5.052 0.970 1.00 92.50 82 GLU A N 1
ATOM 633 C CA . GLU A 1 82 ? -1.234 -6.133 1.050 1.00 92.50 82 GLU A CA 1
ATOM 634 C C . GLU A 1 82 ? -1.525 -6.497 2.516 1.00 92.50 82 GLU A C 1
ATOM 636 O O . GLU A 1 82 ? -0.671 -7.041 3.226 1.00 92.50 82 GLU A O 1
ATOM 641 N N . ILE A 1 83 ? -2.753 -6.215 2.955 1.00 94.19 83 ILE A N 1
ATOM 642 C CA . ILE A 1 83 ? -3.279 -6.518 4.287 1.00 94.19 83 ILE A CA 1
ATOM 643 C C . ILE A 1 83 ? -4.738 -6.977 4.178 1.00 94.19 83 ILE A C 1
ATOM 645 O O . ILE A 1 83 ? -5.454 -6.589 3.260 1.00 94.19 83 ILE A O 1
ATOM 649 N N . GLU A 1 84 ? -5.181 -7.792 5.132 1.00 94.62 84 GLU A N 1
ATOM 650 C CA . GLU A 1 84 ? -6.579 -8.185 5.294 1.00 94.62 84 GLU A CA 1
ATOM 651 C C . GLU A 1 84 ? -7.063 -7.709 6.666 1.00 94.62 84 GLU A C 1
ATOM 653 O O . GLU A 1 84 ? -6.391 -7.923 7.679 1.00 94.62 84 GLU A O 1
ATOM 658 N N . VAL A 1 85 ? -8.210 -7.030 6.693 1.00 96.12 85 VAL A N 1
ATOM 659 C CA . VAL A 1 85 ? -8.843 -6.526 7.915 1.00 96.12 85 VAL A CA 1
ATOM 660 C C . VAL A 1 85 ? -10.301 -6.959 7.898 1.00 96.12 85 VAL A C 1
ATOM 662 O O . VAL A 1 85 ? -11.011 -6.712 6.927 1.00 96.12 85 VAL A O 1
ATOM 665 N N . GLN A 1 86 ? -10.740 -7.593 8.981 1.00 97.31 86 GLN A N 1
ATOM 666 C CA . GLN A 1 86 ? -12.105 -8.070 9.158 1.00 97.31 86 GLN A CA 1
ATOM 667 C C . GLN A 1 86 ? -12.602 -7.642 10.533 1.00 97.31 86 GLN A C 1
ATOM 669 O O . GLN A 1 86 ? -11.890 -7.798 11.523 1.00 97.31 86 GLN A O 1
ATOM 674 N N . TRP A 1 87 ? -13.830 -7.133 10.585 1.00 98.25 87 TRP A N 1
ATOM 675 C CA . TRP A 1 87 ? -14.517 -6.881 11.841 1.00 98.25 87 TRP A CA 1
ATOM 676 C C . TRP A 1 87 ? -15.123 -8.165 12.386 1.00 98.25 87 TRP A C 1
ATOM 678 O O . TRP A 1 87 ? -15.751 -8.933 11.653 1.00 98.25 87 TRP A O 1
ATOM 688 N N . LEU A 1 88 ? -14.989 -8.368 13.692 1.00 98.25 88 LEU A N 1
ATOM 689 C CA . LEU A 1 88 ? -15.718 -9.396 14.413 1.00 98.25 88 LEU A CA 1
ATOM 690 C C . LEU A 1 88 ? -16.649 -8.751 15.438 1.00 98.25 88 LEU A C 1
ATOM 692 O O . LEU A 1 88 ? -16.218 -7.961 16.278 1.00 98.25 88 LEU A O 1
ATOM 696 N N . LYS A 1 89 ? -17.915 -9.167 15.432 1.00 97.62 89 LYS A N 1
ATOM 697 C CA . LYS A 1 89 ? -18.883 -8.888 16.492 1.00 97.62 89 LYS A CA 1
ATOM 698 C C . LYS A 1 89 ? -19.127 -10.164 17.281 1.00 97.62 89 LYS A C 1
ATOM 700 O O . LYS A 1 89 ? -19.585 -11.173 16.744 1.00 97.62 89 LYS A O 1
ATOM 705 N N . ASN A 1 90 ? -18.805 -10.143 18.571 1.00 97.56 90 ASN A N 1
ATOM 706 C CA . ASN A 1 90 ? -18.941 -11.295 19.467 1.00 97.56 90 ASN A CA 1
ATOM 707 C C . ASN A 1 90 ? -18.241 -12.559 18.913 1.00 97.56 90 ASN A C 1
ATOM 709 O O . ASN A 1 90 ? -18.756 -13.675 19.013 1.00 97.56 90 ASN A O 1
ATOM 713 N N . GLY A 1 91 ? -17.070 -12.365 18.292 1.00 97.25 91 GLY A N 1
ATOM 714 C CA . GLY A 1 91 ? -16.245 -13.425 17.704 1.00 97.25 91 GLY A CA 1
ATOM 715 C C . GLY A 1 91 ? -16.723 -13.959 16.349 1.00 97.25 91 GLY A C 1
ATOM 716 O O . GLY A 1 91 ? -16.177 -14.952 15.875 1.00 97.25 91 GLY A O 1
ATOM 717 N N . ARG A 1 92 ? -17.735 -13.342 15.727 1.00 97.75 92 ARG A N 1
ATOM 718 C CA . ARG A 1 92 ? -18.232 -13.715 14.396 1.00 97.75 92 ARG A CA 1
ATOM 719 C C . ARG A 1 92 ? -17.953 -12.604 13.387 1.00 97.75 92 ARG A C 1
ATOM 721 O O . ARG A 1 92 ? -18.098 -11.448 13.774 1.00 97.75 92 ARG A O 1
ATOM 728 N N . PRO A 1 93 ? -17.605 -12.939 12.132 1.00 97.88 93 PRO A N 1
ATOM 729 C CA . PRO A 1 93 ? -17.496 -11.963 11.054 1.00 97.88 93 PRO A CA 1
ATOM 730 C C . PRO A 1 93 ? -18.713 -11.045 10.975 1.00 97.88 93 PRO A C 1
ATOM 732 O O . PRO A 1 93 ? -19.846 -11.527 10.956 1.00 97.88 93 PRO A O 1
ATOM 735 N N . GLU A 1 94 ? -18.453 -9.743 10.940 1.00 96.81 94 GLU A N 1
ATOM 736 C CA . GLU A 1 94 ? -19.436 -8.694 10.694 1.00 96.81 94 GLU A CA 1
ATOM 737 C C . GLU A 1 94 ? -19.069 -8.014 9.375 1.00 96.81 94 GLU A C 1
ATOM 739 O O . GLU A 1 94 ? -17.967 -7.487 9.227 1.00 96.81 94 GLU A O 1
ATOM 744 N N . GLU A 1 95 ? -19.980 -8.068 8.409 1.00 96.44 95 GLU A N 1
ATOM 745 C CA . GLU A 1 95 ? -19.817 -7.440 7.091 1.00 96.44 95 GLU A CA 1
ATOM 746 C C . GLU A 1 95 ? -20.839 -6.316 6.885 1.00 96.44 95 GLU A C 1
ATOM 748 O O . GLU A 1 95 ? -20.627 -5.415 6.071 1.00 96.44 95 GLU A O 1
ATOM 753 N N . GLU A 1 96 ? -21.945 -6.337 7.635 1.00 95.81 96 GLU A N 1
ATOM 754 C CA . GLU A 1 96 ? -22.980 -5.318 7.537 1.00 95.81 96 GLU A CA 1
ATOM 755 C C . GLU A 1 96 ? -22.471 -3.996 8.123 1.00 95.81 96 GLU A C 1
ATOM 757 O O . GLU A 1 96 ? -21.928 -3.947 9.225 1.00 95.81 96 GLU A O 1
ATOM 762 N N .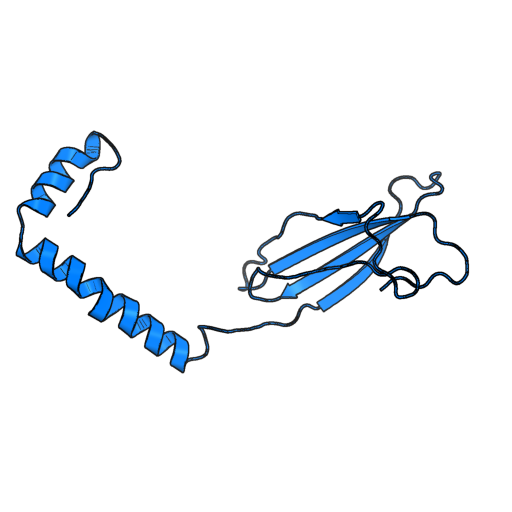 GLY A 1 97 ? -22.618 -2.906 7.366 1.00 93.81 97 GLY A N 1
ATOM 763 C CA . GLY A 1 97 ? -22.147 -1.583 7.787 1.00 93.81 97 GLY A CA 1
ATOM 764 C C . GLY A 1 97 ? -20.626 -1.400 7.731 1.00 93.81 97 GLY A C 1
ATOM 765 O O . GLY A 1 97 ? -20.136 -0.368 8.197 1.00 93.81 97 GLY A O 1
ATOM 766 N N . VAL A 1 98 ? -19.874 -2.357 7.168 1.00 97.38 98 VAL A N 1
ATOM 767 C CA . VAL A 1 98 ? -18.422 -2.234 6.983 1.00 97.38 98 VAL A CA 1
ATOM 768 C C . VAL A 1 98 ? -18.093 -1.408 5.742 1.00 97.38 98 VAL A C 1
ATOM 770 O O . VAL A 1 98 ? -18.611 -1.655 4.653 1.00 97.38 98 VAL A O 1
ATOM 773 N N . ALA A 1 99 ? -17.179 -0.452 5.891 1.00 96.38 99 ALA A N 1
ATOM 774 C CA . ALA A 1 99 ? -16.630 0.326 4.786 1.00 96.38 99 ALA A CA 1
ATOM 775 C C . ALA A 1 99 ? -15.107 0.452 4.908 1.00 96.38 99 ALA A C 1
ATOM 777 O O . ALA A 1 99 ? -14.582 0.789 5.970 1.00 96.38 99 ALA A O 1
ATOM 778 N N . PHE A 1 100 ? -14.400 0.208 3.806 1.00 96.12 100 PHE A N 1
ATOM 779 C CA . PHE A 1 100 ? -12.952 0.379 3.715 1.00 96.12 100 PHE A CA 1
ATOM 780 C C . PHE A 1 100 ? -12.632 1.786 3.2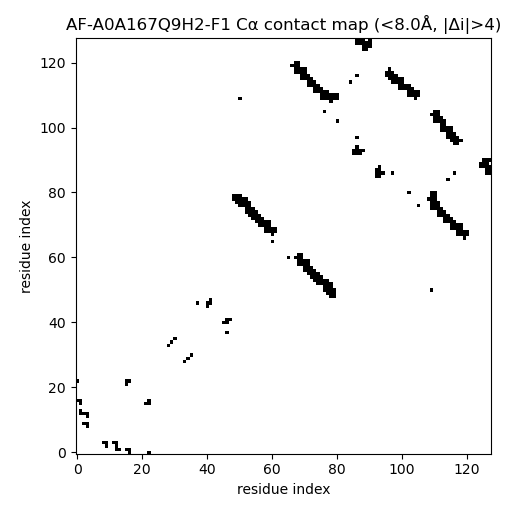08 1.00 96.12 100 PHE A C 1
ATOM 782 O O . PHE A 1 100 ? -13.209 2.244 2.220 1.00 96.12 100 PHE A O 1
ATOM 789 N N . GLY A 1 101 ? -11.729 2.474 3.901 1.00 92.06 101 GLY A N 1
ATOM 790 C CA . GLY A 1 101 ? -11.090 3.684 3.400 1.00 92.06 101 GLY A CA 1
ATOM 791 C C . GLY A 1 101 ? -10.006 3.361 2.371 1.00 92.06 101 GLY A C 1
ATOM 792 O O . GLY A 1 101 ? -9.718 2.200 2.092 1.00 92.06 101 GLY A O 1
ATOM 793 N N . GLU A 1 102 ? -9.384 4.402 1.825 1.00 91.56 102 GLU A N 1
ATOM 794 C CA . GLU A 1 102 ? -8.253 4.251 0.905 1.00 91.56 102 GLU A CA 1
ATOM 795 C C . GLU A 1 102 ? -6.989 3.788 1.649 1.00 91.56 102 GLU A C 1
ATOM 797 O O . GLU A 1 102 ? -6.704 4.254 2.760 1.00 91.56 102 GLU A O 1
ATOM 802 N N . GLU A 1 103 ? -6.191 2.910 1.032 1.00 93.25 103 GLU A N 1
ATOM 803 C CA . GLU A 1 103 ? -4.833 2.636 1.500 1.00 93.25 103 GLU A CA 1
ATOM 804 C C . GLU A 1 103 ? -3.919 3.839 1.227 1.00 93.25 103 GLU A C 1
ATOM 806 O O . GLU A 1 103 ? -3.708 4.246 0.083 1.00 93.25 103 GLU A O 1
ATOM 811 N N . LEU A 1 104 ? -3.307 4.386 2.280 1.00 94.94 104 LEU A N 1
ATOM 812 C CA . LEU A 1 104 ? -2.423 5.548 2.175 1.00 94.94 104 LEU A CA 1
ATOM 813 C C . LEU A 1 104 ? -0.972 5.172 2.477 1.00 94.94 104 LEU A C 1
ATOM 815 O O . LEU A 1 104 ? -0.682 4.389 3.382 1.00 94.94 104 LEU A O 1
ATOM 819 N N . GLN A 1 105 ? -0.037 5.775 1.741 1.00 95.06 105 GLN A N 1
ATOM 820 C CA . GLN A 1 105 ? 1.399 5.626 1.976 1.00 95.06 105 GLN A CA 1
ATOM 821 C C . GLN A 1 105 ? 1.914 6.733 2.907 1.00 95.06 105 GLN A C 1
ATOM 823 O O . GLN A 1 105 ? 1.681 7.914 2.661 1.00 95.06 105 GLN A O 1
ATOM 828 N N . ASN A 1 106 ? 2.676 6.365 3.940 1.00 93.25 106 ASN A N 1
ATOM 829 C CA . ASN A 1 106 ? 3.150 7.304 4.968 1.00 93.25 106 ASN A CA 1
ATOM 830 C C . ASN A 1 106 ? 4.441 8.056 4.586 1.00 93.25 106 ASN A C 1
ATOM 832 O O . ASN A 1 106 ? 4.857 8.974 5.287 1.00 93.25 106 ASN A O 1
ATOM 836 N N . GLY A 1 107 ? 5.105 7.667 3.492 1.00 93.88 107 GLY A N 1
ATOM 837 C CA . GLY A 1 107 ? 6.378 8.257 3.049 1.00 93.88 107 GLY A CA 1
ATOM 838 C C . GLY A 1 107 ? 7.629 7.714 3.757 1.00 93.88 107 GLY A C 1
ATOM 839 O O . GLY A 1 107 ? 8.744 8.056 3.376 1.00 93.88 107 GLY A O 1
ATOM 840 N N . ASP A 1 108 ? 7.466 6.815 4.727 1.00 95.56 108 ASP A N 1
ATOM 841 C CA . ASP A 1 108 ? 8.535 6.151 5.489 1.00 95.56 108 ASP A CA 1
ATOM 842 C C . ASP A 1 108 ? 8.650 4.643 5.172 1.00 95.56 108 ASP A C 1
ATOM 844 O O . ASP A 1 108 ? 9.174 3.858 5.965 1.00 95.56 108 ASP A O 1
ATOM 848 N N . TRP A 1 109 ? 8.162 4.229 3.996 1.00 94.81 109 TRP A N 1
ATOM 849 C CA . TRP A 1 109 ? 8.033 2.824 3.580 1.00 94.81 109 TRP A CA 1
ATOM 850 C C . TRP A 1 109 ? 7.049 2.001 4.420 1.00 94.81 109 TRP A C 1
ATOM 852 O O . TRP A 1 109 ? 7.204 0.780 4.534 1.00 94.81 109 TRP A O 1
ATOM 862 N N . THR A 1 110 ? 6.043 2.647 5.003 1.00 97.56 110 THR A N 1
ATOM 863 C CA . THR A 1 110 ? 4.882 1.984 5.601 1.00 97.56 110 THR A CA 1
ATOM 864 C C . THR A 1 110 ? 3.570 2.538 5.046 1.00 97.56 110 THR A C 1
ATOM 866 O O . THR A 1 110 ? 3.543 3.580 4.381 1.00 97.56 110 THR A O 1
ATOM 869 N N . TYR A 1 111 ? 2.490 1.809 5.306 1.00 97.69 111 TYR A N 1
ATOM 870 C CA . TYR A 1 111 ? 1.134 2.119 4.877 1.00 97.69 111 TYR A CA 1
ATOM 871 C C . TYR A 1 111 ? 0.200 2.299 6.076 1.00 97.69 111 TYR A C 1
ATOM 873 O O . TYR A 1 111 ? 0.531 1.956 7.220 1.00 97.69 111 TYR A O 1
ATOM 881 N N . GLN A 1 112 ? -0.972 2.857 5.803 1.00 97.12 112 GLN A N 1
ATOM 882 C CA . GLN A 1 112 ? -2.096 2.911 6.724 1.00 97.12 112 GLN A CA 1
ATOM 883 C C . GLN A 1 112 ? -3.412 2.616 5.996 1.00 97.12 112 GLN A C 1
ATOM 885 O O . GLN A 1 112 ? -3.541 2.897 4.806 1.00 97.12 112 GLN A O 1
ATOM 890 N N . LEU A 1 113 ? -4.377 2.066 6.729 1.00 97.4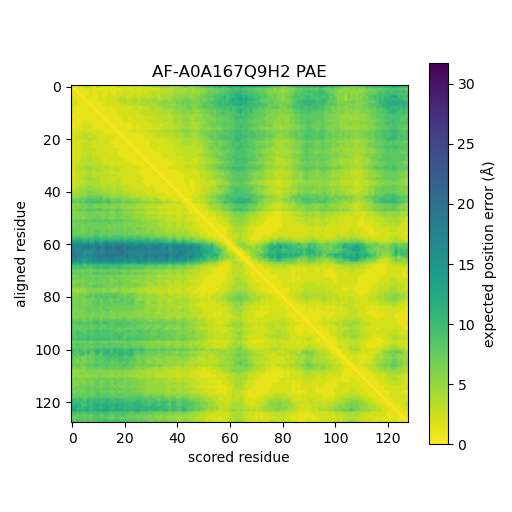4 113 LEU A N 1
ATOM 891 C CA . LEU A 1 113 ? -5.720 1.748 6.256 1.00 97.44 113 LEU A CA 1
ATOM 892 C C . LEU A 1 113 ? -6.718 1.995 7.390 1.00 97.44 113 LEU A C 1
ATOM 894 O O . LEU A 1 113 ? -6.469 1.637 8.545 1.00 97.44 113 LEU A O 1
ATOM 898 N N . GLN A 1 114 ? -7.853 2.596 7.047 1.00 96.56 114 GLN A N 1
ATOM 899 C CA . GLN A 1 114 ? -8.983 2.774 7.950 1.00 96.56 114 GLN A CA 1
ATOM 900 C C . GLN A 1 114 ? -10.143 1.883 7.515 1.00 96.56 114 GLN A C 1
ATOM 902 O O . GLN A 1 114 ? -10.500 1.865 6.341 1.00 96.56 114 GLN A O 1
ATOM 907 N N . VAL A 1 115 ? -10.745 1.166 8.461 1.00 97.62 115 VAL A N 1
ATOM 908 C CA . VAL A 1 115 ? -11.928 0.331 8.227 1.00 97.62 115 VAL A CA 1
ATOM 909 C C . VAL A 1 115 ? -13.001 0.724 9.227 1.00 97.62 115 VAL A C 1
ATOM 911 O O . VAL A 1 115 ? -12.804 0.664 10.440 1.00 97.62 115 VAL A O 1
ATOM 914 N N . MET A 1 116 ? -14.139 1.160 8.713 1.00 96.88 116 MET A N 1
ATOM 915 C CA . MET A 1 116 ? -15.276 1.635 9.487 1.00 96.88 116 MET A CA 1
ATOM 916 C C . MET A 1 116 ? -16.301 0.516 9.644 1.00 96.88 116 MET A C 1
ATOM 918 O O . MET A 1 116 ? -16.481 -0.274 8.724 1.00 96.88 116 MET A O 1
ATOM 922 N N . LEU A 1 117 ? -16.979 0.478 10.787 1.00 97.25 117 LEU A N 1
ATOM 923 C CA . LEU A 1 117 ? -18.175 -0.327 11.028 1.00 97.25 117 LEU A CA 1
ATOM 924 C C . LEU A 1 117 ? -19.264 0.574 11.611 1.00 97.25 117 LEU A C 1
ATOM 926 O O . LEU A 1 117 ? -19.127 1.060 12.735 1.00 97.25 117 LEU A O 1
ATOM 930 N N . GLU A 1 118 ? -20.341 0.798 10.866 1.00 96.00 118 GLU A N 1
ATOM 931 C CA . GLU A 1 118 ? -21.542 1.456 11.379 1.00 96.00 118 GLU A CA 1
ATOM 932 C C . GLU A 1 118 ? -22.454 0.429 12.062 1.00 96.00 118 GLU A C 1
ATOM 934 O O . GLU A 1 118 ? -22.879 -0.547 11.455 1.00 96.00 118 GLU A O 1
ATOM 939 N N . THR A 1 119 ? -22.756 0.634 13.345 1.00 94.56 119 THR A N 1
ATOM 940 C CA . THR A 1 119 ? -23.523 -0.324 14.155 1.00 94.56 119 THR A CA 1
ATOM 941 C C . THR A 1 119 ? -24.327 0.379 15.253 1.00 94.56 119 THR A C 1
ATOM 943 O O . THR A 1 119 ? -24.126 1.557 15.546 1.00 94.56 119 THR A O 1
ATOM 946 N N . GLN A 1 120 ? -25.231 -0.352 15.902 1.00 94.00 120 GLN A N 1
ATOM 947 C CA . GLN A 1 120 ? -25.909 0.055 17.136 1.00 94.00 120 GLN A CA 1
ATOM 948 C C . GLN A 1 120 ? -25.451 -0.870 18.276 1.00 94.00 120 GLN A C 1
ATOM 950 O O . GLN A 1 120 ? -26.052 -1.930 18.479 1.00 94.00 120 GLN A O 1
ATOM 955 N N . PRO A 1 121 ? -24.373 -0.516 19.006 1.00 92.38 121 PRO A N 1
ATOM 956 C CA . PRO A 1 121 ? -23.818 -1.376 20.043 1.00 92.38 121 PRO A CA 1
ATOM 957 C C . PRO A 1 121 ? -24.823 -1.628 21.164 1.00 92.38 121 PRO A C 1
ATOM 959 O O . PRO A 1 121 ? -25.406 -0.690 21.713 1.00 92.38 121 PRO A O 1
ATOM 962 N N . GLN A 1 122 ? -24.975 -2.888 21.560 1.00 93.81 122 GLN A N 1
ATOM 963 C CA . GLN A 1 122 ? -25.710 -3.249 22.765 1.00 93.81 122 GLN A CA 1
ATOM 964 C C . GLN A 1 122 ? -24.754 -3.473 23.933 1.00 93.81 122 GLN A 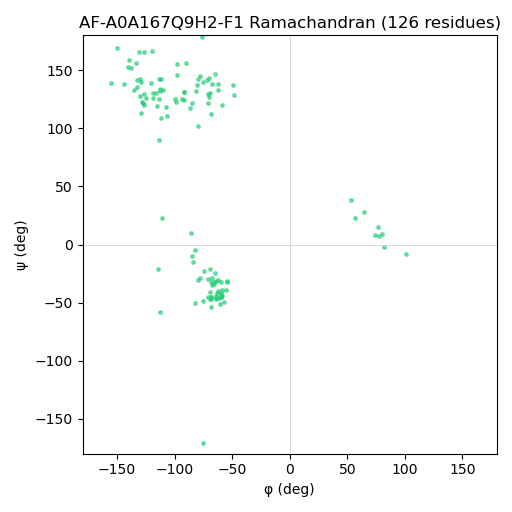C 1
ATOM 966 O O . GLN A 1 122 ? -23.577 -3.801 23.771 1.00 93.81 122 GLN A O 1
ATOM 971 N N . ARG A 1 123 ? -25.263 -3.296 25.156 1.00 94.44 123 ARG A N 1
ATOM 972 C CA . ARG A 1 123 ? -24.476 -3.571 26.359 1.00 94.44 123 ARG A CA 1
ATOM 973 C C . ARG A 1 123 ? -24.033 -5.037 26.348 1.00 94.44 123 ARG A C 1
ATOM 975 O O . ARG A 1 123 ? -24.874 -5.927 26.402 1.00 94.44 123 ARG A O 1
ATOM 982 N N . GLY A 1 124 ? -22.721 -5.256 26.367 1.00 94.81 124 GLY A N 1
ATOM 983 C CA . GLY A 1 124 ? -22.119 -6.590 26.350 1.00 94.81 124 GLY A CA 1
ATOM 984 C C . GLY A 1 124 ? -21.598 -7.027 24.982 1.00 94.81 124 GLY A C 1
ATOM 985 O O . GLY A 1 124 ? -20.898 -8.033 24.935 1.00 94.81 124 GLY A O 1
ATOM 986 N N . ASP A 1 125 ? -21.870 -6.273 23.910 1.00 96.00 125 ASP A N 1
ATOM 987 C CA . ASP A 1 125 ? -21.212 -6.507 22.625 1.00 96.00 125 ASP A CA 1
ATOM 988 C C . ASP A 1 125 ? -19.698 -6.290 22.743 1.00 96.00 125 ASP A C 1
ATOM 990 O O . ASP A 1 125 ? -19.230 -5.324 23.354 1.00 96.00 125 ASP A O 1
ATOM 994 N N . VAL A 1 126 ? -18.941 -7.180 22.107 1.00 96.94 126 VAL A N 1
ATOM 995 C CA . VAL A 1 126 ? -17.488 -7.096 21.969 1.00 96.94 126 VAL A CA 1
ATOM 996 C C . VAL A 1 126 ? -17.148 -7.014 20.488 1.00 96.94 126 VAL A C 1
ATOM 998 O O . VAL A 1 126 ? -17.552 -7.881 19.712 1.00 96.94 126 VAL A O 1
ATOM 1001 N N . TYR A 1 127 ? -16.390 -5.985 20.118 1.00 96.75 127 TYR A N 1
ATOM 1002 C CA . TYR A 1 127 ? -15.904 -5.762 18.761 1.00 96.75 127 TYR A CA 1
ATOM 1003 C C . TYR A 1 127 ? -14.386 -5.919 18.738 1.00 96.75 127 TYR A C 1
ATOM 1005 O O . TYR A 1 127 ? -13.705 -5.387 19.620 1.00 96.75 127 TYR A O 1
ATOM 1013 N N . THR A 1 128 ? -13.872 -6.650 17.754 1.00 95.50 128 THR A N 1
ATOM 1014 C CA . THR A 1 128 ? -12.433 -6.872 17.541 1.00 95.50 128 THR A CA 1
ATOM 1015 C C . THR A 1 128 ? -12.090 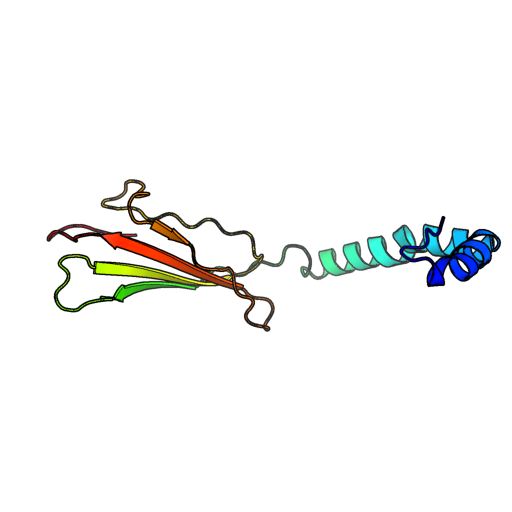-6.832 16.071 1.00 95.50 128 THR A C 1
ATOM 1017 O O . THR A 1 128 ? -12.963 -7.263 15.283 1.00 95.50 128 THR A O 1
#

Foldseek 3Di:
DDDDPDPVCPVVSVVCVVDPVSVVVVVCCCVPPVVVVVVVCVVVVVVVDWDFWDWDWDWDDPDPPDLKIKIKIKTWFTDDQDDDDFKDKVNHTDDPQKDKDDWADPVPRMIMIIIMHIDRDDVPIDMD

Sequence (128 aa):
KFVAVTELGKAEADAFNRDKFYLQDRKAAVDRFCRNNYEVSQSNSVVGRRAKPTVSISPTKMDPSSPNTILLCTATGFYPVEIEVQWLKNGRPEEEGVAFGEELQNGDWTYQLQVMLETQPQRGDVYT

Nearest PDB structures (foldseek):
  5ksa-assembly1_B  TM=9.306E-01  e=3.185E-13  Triticum aestivum
  5lax-assembly1_B  TM=9.142E-01  e=3.378E-13  Homo sapiens
  3c5z-assembly1_H  TM=8.455E-01  e=4.001E-12  Mus musculus
  4p23-assembly1_D  TM=8.597E-01  e=4.212E-11  Mus musculus
  3rdt-assembly1_D  TM=8.487E-01  e=5.330E-11  synthetic construct

Mean predicted aligned error: 4.94 Å

pLDDT: mean 95.51, std 3.31, range [77.88, 98.25]